Protein AF-A0A833FIY0-F1 (afdb_monomer_lite)

Foldseek 3Di:
DADDPLRHDPVSVVPDDPVVVVVSVVVSVVVVLVVLLVVLVVVLVVCQVVDDPVPR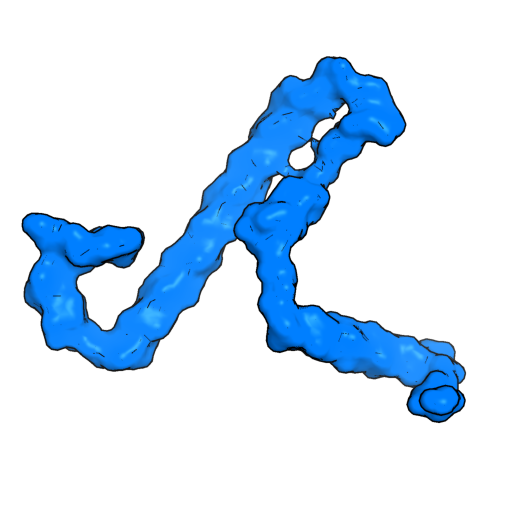DDSVVSSCVVPPDDPVNVVVVVVVVVVVCVVVPHDPDD

pLDDT: mean 89.48, std 9.87, range [48.56, 98.19]

Radius of gyration: 20.16 Å; chains: 1; bounding box: 46×44×44 Å

Sequence (94 aa):
MAYGVLNLKPWEFEELTPREFDLMCEGYEARSKEIDARLAYFFTMATNVHLKASGRIKISDIMKQLHPKTTKERKQEEEEFLREWIAEGGEAHG

Structure (mmCIF, N/CA/C/O backbone):
data_AF-A0A833FIY0-F1
#
_entry.id   AF-A0A833FIY0-F1
#
loop_
_atom_site.group_PDB
_atom_site.id
_atom_site.type_symbol
_atom_site.label_atom_id
_atom_site.label_alt_id
_atom_site.label_comp_id
_atom_site.label_asym_id
_atom_site.label_entity_id
_atom_site.label_seq_id
_atom_site.pdbx_PDB_ins_code
_atom_site.Cartn_x
_atom_site.Cartn_y
_atom_site.Cartn_z
_atom_site.occupancy
_atom_site.B_iso_or_equiv
_atom_site.auth_seq_id
_atom_site.auth_comp_id
_atom_site.auth_asym_id
_atom_site.auth_atom_id
_atom_site.pdbx_PDB_model_num
ATOM 1 N N . MET A 1 1 ? 17.877 14.234 -15.303 1.00 52.12 1 MET A N 1
ATOM 2 C CA . MET A 1 1 ? 16.435 13.926 -15.221 1.00 52.12 1 MET A CA 1
ATOM 3 C C . MET A 1 1 ? 16.320 12.474 -14.811 1.00 52.12 1 MET A C 1
ATOM 5 O O . MET A 1 1 ? 16.990 11.667 -15.436 1.00 52.12 1 MET A O 1
ATOM 9 N N . ALA A 1 2 ? 15.589 12.170 -13.741 1.00 61.44 2 ALA A N 1
ATOM 10 C CA . ALA A 1 2 ? 15.270 10.795 -13.372 1.00 61.44 2 ALA A CA 1
ATOM 11 C C . ALA A 1 2 ? 13.832 10.507 -13.819 1.00 61.44 2 ALA A C 1
ATOM 13 O O . ALA A 1 2 ? 12.964 11.370 -13.669 1.00 61.44 2 ALA A O 1
ATOM 14 N N . TYR A 1 3 ? 13.592 9.353 -14.430 1.00 66.75 3 TYR A N 1
ATOM 15 C CA . TYR A 1 3 ? 12.281 8.977 -14.938 1.00 66.75 3 TYR A CA 1
ATOM 16 C C . TYR A 1 3 ? 11.413 8.401 -13.813 1.00 66.75 3 TYR A C 1
ATOM 18 O O . TYR A 1 3 ? 11.760 7.400 -13.184 1.00 66.75 3 TYR A O 1
ATOM 26 N N . GLY A 1 4 ? 10.257 9.036 -13.601 1.00 75.12 4 GLY A N 1
ATOM 27 C CA . GLY A 1 4 ? 9.141 8.508 -12.814 1.00 75.12 4 GLY A CA 1
ATOM 28 C C . GLY A 1 4 ? 9.425 8.258 -11.329 1.00 75.12 4 GLY A C 1
ATOM 29 O O . GLY A 1 4 ? 10.388 8.752 -10.747 1.00 75.12 4 GLY A O 1
ATOM 30 N N . VAL A 1 5 ? 8.548 7.466 -10.709 1.00 81.75 5 VAL A N 1
ATOM 31 C CA . VAL A 1 5 ? 8.596 7.117 -9.275 1.00 81.75 5 VAL A CA 1
ATOM 32 C C . VAL A 1 5 ? 9.735 6.160 -8.908 1.00 81.75 5 VAL A C 1
ATOM 34 O O . VAL A 1 5 ? 10.086 6.032 -7.737 1.00 81.75 5 VAL A O 1
ATOM 37 N N . LEU A 1 6 ? 10.337 5.513 -9.909 1.00 87.00 6 LEU A N 1
ATOM 38 C CA . LEU A 1 6 ? 11.455 4.584 -9.739 1.00 87.00 6 LEU A CA 1
ATOM 39 C C . LEU A 1 6 ? 12.814 5.294 -9.653 1.00 87.00 6 LEU A C 1
ATOM 41 O O . LEU A 1 6 ? 13.805 4.658 -9.310 1.00 87.00 6 LEU A O 1
ATOM 45 N N . ASN A 1 7 ? 12.857 6.608 -9.915 1.00 88.31 7 ASN A N 1
ATOM 46 C CA . ASN A 1 7 ? 14.051 7.449 -9.808 1.00 88.31 7 ASN A CA 1
ATOM 47 C C . ASN A 1 7 ? 15.259 6.923 -10.613 1.00 88.31 7 ASN A C 1
ATOM 49 O O . ASN A 1 7 ? 16.404 7.011 -10.169 1.00 88.31 7 ASN A O 1
ATOM 53 N N . LEU A 1 8 ? 14.994 6.388 -11.806 1.00 89.31 8 LEU A N 1
ATOM 54 C CA . LEU A 1 8 ? 16.015 5.843 -12.699 1.00 89.31 8 LEU A CA 1
ATOM 55 C C . LEU A 1 8 ? 16.591 6.936 -13.585 1.00 89.31 8 LEU A C 1
ATOM 57 O O . LEU A 1 8 ? 15.855 7.767 -14.120 1.00 89.31 8 LEU A O 1
ATOM 61 N N . LYS A 1 9 ? 17.901 6.924 -13.804 1.00 90.62 9 LYS A N 1
ATOM 62 C CA . LYS A 1 9 ? 18.519 7.751 -14.843 1.00 90.62 9 LYS A CA 1
ATOM 63 C C . LYS A 1 9 ? 18.172 7.201 -16.234 1.00 90.62 9 LYS A C 1
ATOM 65 O O . LYS A 1 9 ? 17.787 6.042 -16.350 1.00 90.62 9 LYS A O 1
ATOM 70 N N . PRO A 1 10 ? 18.334 7.998 -17.306 1.00 89.25 10 PRO A N 1
ATOM 71 C CA . PRO A 1 10 ? 17.979 7.563 -18.654 1.00 89.25 10 PRO A CA 1
ATOM 72 C C . PRO A 1 10 ? 18.633 6.253 -19.088 1.00 89.25 10 PRO A C 1
ATOM 74 O O . PRO A 1 10 ? 17.936 5.343 -19.514 1.00 89.25 10 PRO A O 1
ATOM 77 N N . TRP A 1 11 ? 19.944 6.119 -18.893 1.00 90.81 11 TRP A N 1
ATOM 78 C CA . TRP A 1 11 ? 20.671 4.902 -19.262 1.00 90.81 11 TRP A CA 1
ATOM 79 C C . TRP A 1 11 ? 20.303 3.704 -18.376 1.00 90.81 11 TRP A C 1
ATOM 81 O O . TRP A 1 11 ? 20.167 2.598 -18.876 1.00 90.81 11 TRP A O 1
ATOM 91 N N . GLU A 1 12 ? 20.056 3.930 -17.080 1.00 90.31 12 GLU A N 1
ATOM 92 C CA . GLU A 1 12 ? 19.564 2.887 -16.164 1.00 90.31 12 GLU A CA 1
ATOM 93 C C . GLU A 1 12 ? 18.182 2.375 -16.592 1.00 90.31 12 GLU A C 1
ATOM 95 O O . GLU A 1 12 ? 17.858 1.220 -16.350 1.00 90.31 12 GLU A O 1
ATOM 100 N N . PHE A 1 13 ? 17.363 3.223 -17.224 1.00 89.31 13 PHE A N 1
ATOM 101 C CA . PHE A 1 13 ? 16.065 2.822 -17.753 1.00 89.31 13 PHE A CA 1
ATOM 102 C C . PHE A 1 13 ? 16.179 2.052 -19.075 1.00 89.31 13 PHE A C 1
ATOM 104 O O . PHE A 1 13 ? 15.493 1.051 -19.254 1.00 89.31 13 PHE A O 1
ATOM 111 N N . GLU A 1 14 ? 17.043 2.498 -19.989 1.00 89.94 14 GLU A N 1
ATOM 112 C CA . GLU A 1 14 ? 17.251 1.849 -21.293 1.00 89.94 14 GLU A CA 1
ATOM 113 C C . GLU A 1 14 ? 17.864 0.444 -21.178 1.00 89.94 14 GLU A C 1
ATOM 115 O O . GLU A 1 14 ? 17.597 -0.411 -22.020 1.00 89.94 14 GLU A O 1
ATOM 120 N N . GLU A 1 15 ? 18.661 0.195 -20.136 1.00 93.62 15 GLU A N 1
ATOM 121 C CA . GLU A 1 15 ? 19.320 -1.095 -19.898 1.00 93.62 15 GLU A CA 1
ATOM 122 C C . GLU A 1 15 ? 18.428 -2.135 -19.193 1.00 93.62 15 GLU A C 1
ATOM 124 O O . GLU A 1 15 ? 18.795 -3.310 -19.134 1.00 93.62 15 GLU A O 1
ATOM 129 N N . LEU A 1 16 ? 17.258 -1.746 -18.674 1.00 92.38 16 LEU A N 1
ATOM 130 C CA . LEU A 1 16 ? 16.367 -2.660 -17.956 1.00 92.38 16 LEU A CA 1
ATOM 131 C C . LEU A 1 16 ? 15.714 -3.681 -18.877 1.00 92.38 16 LEU A C 1
ATOM 133 O O . LEU A 1 16 ? 15.080 -3.353 -19.883 1.00 92.38 16 LEU A O 1
ATOM 137 N N . THR A 1 17 ? 15.731 -4.936 -18.442 1.00 94.94 17 THR A N 1
ATOM 138 C CA . THR A 1 17 ? 14.823 -5.933 -18.998 1.00 94.94 17 THR A CA 1
ATOM 139 C C . THR A 1 17 ? 13.386 -5.681 -18.521 1.00 94.94 17 THR A C 1
ATOM 141 O O . THR A 1 17 ? 13.177 -5.160 -17.419 1.00 94.94 17 THR A O 1
ATOM 144 N N . PRO A 1 18 ? 12.362 -6.122 -19.282 1.00 93.00 18 PRO A N 1
ATOM 145 C CA . PRO A 1 18 ? 10.968 -6.016 -18.845 1.00 93.00 18 PRO A CA 1
ATOM 146 C C . PRO A 1 18 ? 10.724 -6.605 -17.448 1.00 93.00 18 PRO A C 1
ATOM 148 O O . PRO A 1 18 ? 10.026 -6.015 -16.633 1.00 93.00 18 PRO A O 1
ATOM 151 N N . ARG A 1 19 ? 11.377 -7.729 -17.128 1.00 94.06 19 ARG A N 1
ATOM 152 C CA . ARG A 1 19 ? 11.231 -8.385 -15.825 1.00 94.06 19 ARG A CA 1
ATOM 153 C C . ARG A 1 19 ? 11.828 -7.575 -14.675 1.00 94.06 19 ARG A C 1
ATOM 155 O O . ARG A 1 19 ? 11.275 -7.572 -13.581 1.00 94.06 19 ARG A O 1
ATOM 162 N N . GLU A 1 20 ? 12.971 -6.931 -14.883 1.00 93.69 20 GLU A N 1
ATOM 163 C CA . GLU A 1 20 ? 13.571 -6.077 -13.852 1.00 93.69 20 GLU A CA 1
ATOM 164 C C . GLU A 1 20 ? 12.727 -4.827 -13.612 1.00 93.69 20 GLU A C 1
ATOM 166 O O . GLU A 1 20 ? 12.571 -4.406 -12.467 1.00 93.69 20 GLU A O 1
ATOM 171 N N . PHE A 1 21 ? 12.134 -4.273 -14.671 1.00 91.25 21 PHE A N 1
ATOM 172 C CA . PHE A 1 21 ? 11.184 -3.177 -14.546 1.00 91.25 21 PHE A CA 1
ATOM 173 C C . PHE A 1 21 ? 9.967 -3.573 -13.696 1.00 91.25 21 PHE A C 1
ATOM 175 O O . PHE A 1 21 ? 9.620 -2.845 -12.762 1.00 91.25 21 PHE A O 1
ATOM 182 N N . ASP A 1 22 ? 9.377 -4.745 -13.954 1.00 92.06 22 ASP A N 1
ATOM 183 C CA . ASP A 1 22 ? 8.251 -5.265 -13.167 1.00 92.06 22 ASP A CA 1
ATOM 184 C C . ASP A 1 22 ? 8.633 -5.437 -11.688 1.00 92.06 22 ASP A C 1
ATOM 186 O O . ASP A 1 22 ? 7.953 -4.920 -10.802 1.00 92.06 22 ASP A O 1
ATOM 190 N N . LEU A 1 23 ? 9.782 -6.065 -11.407 1.00 93.31 23 LEU A N 1
ATOM 191 C CA . LEU A 1 23 ? 10.282 -6.252 -10.038 1.00 93.31 23 LEU A CA 1
ATOM 192 C C . LEU A 1 23 ? 10.528 -4.924 -9.310 1.00 93.31 23 LEU A C 1
ATOM 194 O O . LEU A 1 23 ? 10.326 -4.820 -8.098 1.00 93.31 23 LEU A O 1
ATOM 198 N N . MET A 1 24 ? 10.973 -3.890 -10.025 1.00 92.12 24 MET A N 1
ATOM 199 C CA . MET A 1 24 ? 11.141 -2.567 -9.433 1.00 92.12 24 MET A CA 1
ATOM 200 C C . MET A 1 24 ? 9.813 -1.882 -9.134 1.00 92.12 24 MET A C 1
ATOM 202 O O . MET A 1 24 ? 9.715 -1.227 -8.093 1.00 92.12 24 MET A O 1
ATOM 206 N N . CYS A 1 25 ? 8.809 -2.043 -9.997 1.00 91.00 25 CYS A N 1
ATOM 207 C CA . CYS A 1 25 ? 7.450 -1.579 -9.728 1.00 91.00 25 CYS A CA 1
ATOM 208 C C . CYS A 1 25 ? 6.881 -2.268 -8.481 1.00 91.00 25 CYS A C 1
ATOM 210 O O . CYS A 1 25 ? 6.486 -1.581 -7.540 1.00 91.00 25 CYS A O 1
ATOM 212 N N . GLU A 1 26 ? 6.953 -3.600 -8.411 1.00 91.62 26 GLU A N 1
ATOM 213 C CA . GLU A 1 26 ? 6.521 -4.381 -7.242 1.00 91.62 26 GLU A CA 1
ATOM 214 C C . GLU A 1 26 ? 7.245 -3.933 -5.963 1.00 91.62 26 GLU A C 1
ATOM 216 O O . GLU A 1 26 ? 6.633 -3.691 -4.921 1.00 91.62 26 GLU A O 1
ATOM 221 N N . GLY A 1 27 ? 8.567 -3.758 -6.041 1.00 93.31 27 GLY A N 1
ATOM 222 C CA . GLY A 1 27 ? 9.368 -3.286 -4.917 1.00 93.31 27 GLY A CA 1
ATOM 223 C C . GLY A 1 27 ? 9.016 -1.858 -4.490 1.00 93.31 27 GLY A C 1
ATOM 224 O O . GLY A 1 27 ? 9.059 -1.545 -3.299 1.00 93.31 27 GLY A O 1
ATOM 225 N N . TYR A 1 28 ? 8.672 -0.978 -5.432 1.00 93.06 28 TYR A N 1
ATOM 226 C CA . TYR A 1 28 ? 8.201 0.372 -5.127 1.00 93.06 28 TYR A CA 1
ATOM 227 C C . TYR A 1 28 ? 6.850 0.344 -4.409 1.00 93.06 28 TYR A C 1
ATOM 229 O O . TYR A 1 28 ? 6.713 0.986 -3.368 1.00 93.06 28 TYR A O 1
ATOM 237 N N . GLU A 1 29 ? 5.892 -0.439 -4.903 1.00 91.69 29 GLU A N 1
ATOM 238 C CA . GLU A 1 29 ? 4.578 -0.599 -4.275 1.00 91.69 29 GLU A CA 1
ATOM 239 C C . GLU A 1 29 ? 4.698 -1.163 -2.855 1.00 91.69 29 GLU A C 1
ATOM 241 O O . GLU A 1 29 ? 4.111 -0.619 -1.915 1.00 91.69 29 GLU A O 1
ATOM 246 N N . ALA A 1 30 ? 5.532 -2.190 -2.666 1.00 93.19 30 ALA A N 1
ATOM 247 C CA . ALA A 1 30 ? 5.809 -2.764 -1.353 1.00 93.19 30 ALA A CA 1
ATOM 248 C C . ALA A 1 30 ? 6.418 -1.732 -0.388 1.00 93.19 30 ALA A C 1
ATOM 250 O O . ALA A 1 30 ? 5.997 -1.634 0.767 1.00 93.19 30 ALA A O 1
ATOM 251 N N . ARG A 1 31 ? 7.374 -0.916 -0.859 1.00 94.69 31 ARG A N 1
ATOM 252 C CA . ARG A 1 31 ? 7.954 0.173 -0.056 1.00 94.69 31 ARG A CA 1
ATOM 253 C C . ARG A 1 31 ? 6.928 1.249 0.284 1.00 94.69 31 ARG A C 1
ATOM 255 O O . ARG A 1 31 ? 6.927 1.717 1.419 1.00 94.69 31 ARG A O 1
ATOM 262 N N . SER A 1 32 ? 6.070 1.635 -0.660 1.00 94.38 32 SER A N 1
ATOM 263 C CA . SER A 1 32 ? 5.004 2.610 -0.400 1.00 94.38 32 SER A CA 1
ATOM 264 C C . SER A 1 32 ? 4.077 2.099 0.698 1.00 94.38 32 SER A C 1
ATOM 266 O O . SER A 1 32 ? 3.859 2.794 1.683 1.00 94.38 32 SER A O 1
ATOM 268 N N . LYS A 1 33 ? 3.639 0.839 0.596 1.00 95.38 33 LYS A N 1
ATOM 269 C CA . LYS A 1 33 ? 2.764 0.200 1.586 1.00 95.38 33 LYS A CA 1
ATOM 270 C C . LYS A 1 33 ? 3.378 0.151 2.989 1.00 95.38 33 LYS A C 1
ATOM 272 O O . LYS A 1 33 ? 2.677 0.373 3.972 1.00 95.38 33 LYS A O 1
ATOM 277 N N . GLU A 1 34 ? 4.679 -0.109 3.097 1.00 96.56 34 GLU A N 1
ATOM 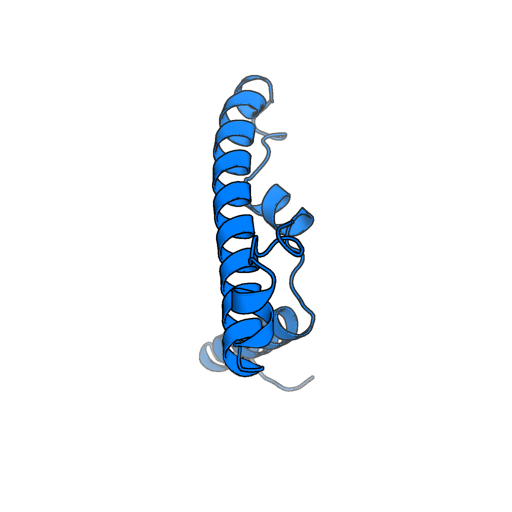278 C CA . GLU A 1 34 ? 5.409 -0.086 4.375 1.00 96.56 34 GLU A CA 1
ATOM 279 C C . GLU A 1 34 ? 5.490 1.331 4.973 1.00 96.56 34 GLU A C 1
ATOM 281 O O . GLU A 1 34 ? 5.299 1.525 6.178 1.00 96.56 34 GLU A O 1
ATOM 286 N N . ILE A 1 35 ? 5.746 2.343 4.135 1.00 97.38 35 ILE A N 1
ATOM 287 C CA . ILE A 1 35 ? 5.746 3.752 4.556 1.00 97.38 35 ILE A CA 1
ATOM 288 C C . ILE A 1 35 ? 4.355 4.147 5.057 1.00 97.38 35 ILE A C 1
ATOM 290 O O . ILE A 1 35 ? 4.235 4.698 6.154 1.00 97.38 35 ILE A O 1
ATOM 294 N N . ASP A 1 36 ? 3.314 3.811 4.302 1.00 97.94 36 ASP A N 1
ATOM 295 C CA . ASP A 1 36 ? 1.927 4.114 4.641 1.00 97.94 36 ASP A CA 1
ATOM 296 C C . ASP A 1 36 ? 1.499 3.414 5.938 1.00 97.94 36 ASP A C 1
ATOM 298 O O . ASP A 1 36 ? 0.868 4.036 6.795 1.00 97.94 36 ASP A O 1
ATOM 302 N N . ALA A 1 37 ? 1.933 2.169 6.169 1.00 97.56 37 ALA A N 1
ATOM 303 C CA . ALA A 1 37 ? 1.697 1.457 7.425 1.00 97.56 37 ALA A CA 1
ATOM 304 C C . ALA A 1 37 ? 2.334 2.171 8.628 1.00 97.56 37 ALA A C 1
ATOM 306 O O . ALA A 1 37 ? 1.700 2.336 9.677 1.00 97.56 37 ALA A O 1
ATOM 307 N N . ARG A 1 38 ? 3.576 2.644 8.477 1.00 98.19 38 ARG A N 1
ATOM 308 C CA . ARG A 1 38 ? 4.283 3.394 9.522 1.00 98.19 38 ARG A CA 1
ATOM 309 C C . ARG A 1 38 ? 3.622 4.743 9.799 1.00 98.19 38 ARG A C 1
ATOM 311 O O . ARG A 1 38 ? 3.486 5.133 10.960 1.00 98.19 38 ARG A O 1
ATOM 318 N N . LEU A 1 39 ? 3.187 5.448 8.758 1.00 98.06 39 LEU A N 1
ATOM 319 C CA . LEU A 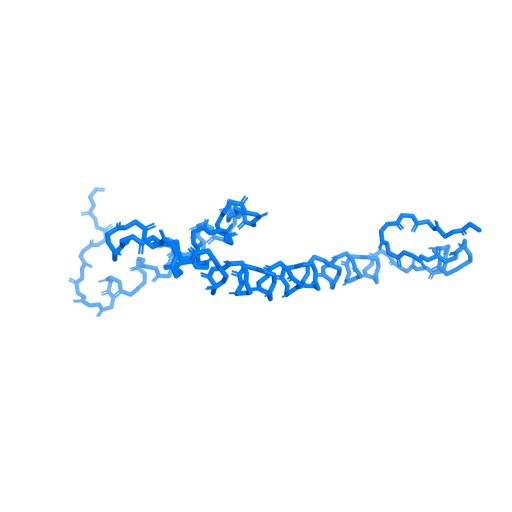1 39 ? 2.453 6.706 8.899 1.00 98.06 39 LEU A CA 1
ATOM 320 C C . LEU A 1 39 ? 1.096 6.484 9.570 1.00 98.06 39 LEU A C 1
ATOM 322 O O . LEU A 1 39 ? 0.753 7.215 10.496 1.00 98.06 39 LEU A O 1
ATOM 326 N N . ALA A 1 40 ? 0.361 5.440 9.182 1.00 98.12 40 ALA A N 1
ATOM 327 C CA . ALA A 1 40 ? -0.899 5.059 9.810 1.00 98.12 40 ALA A CA 1
ATOM 328 C C . ALA A 1 40 ? -0.714 4.707 11.296 1.00 98.12 40 ALA A C 1
ATOM 330 O O . ALA A 1 40 ? -1.538 5.089 12.130 1.00 98.12 40 ALA A O 1
ATOM 331 N N . TYR A 1 41 ? 0.387 4.044 11.663 1.00 97.88 41 TYR A N 1
ATOM 332 C CA . TYR A 1 41 ? 0.740 3.798 13.062 1.00 97.88 41 TYR A CA 1
ATOM 333 C C . TYR A 1 41 ? 0.884 5.107 13.850 1.00 97.88 41 TYR A C 1
ATOM 335 O O . TYR A 1 41 ? 0.179 5.315 14.839 1.00 97.88 41 TYR A O 1
ATOM 343 N N . PHE A 1 42 ? 1.724 6.036 13.389 1.00 98.19 42 PHE A N 1
ATOM 344 C CA . PHE A 1 42 ? 1.907 7.310 14.090 1.00 98.19 42 PHE A CA 1
ATOM 345 C C . PHE A 1 42 ? 0.641 8.172 14.101 1.00 98.19 42 PHE A C 1
ATOM 347 O O . PHE A 1 42 ? 0.318 8.765 15.131 1.00 98.19 42 PHE A O 1
ATOM 354 N N . PHE A 1 43 ? -0.110 8.201 13.000 1.00 97.69 43 PHE A N 1
ATOM 355 C CA . PHE A 1 43 ? -1.387 8.904 12.919 1.00 97.69 43 PHE A CA 1
ATOM 356 C C . PHE A 1 43 ? -2.388 8.354 13.938 1.00 97.69 43 PHE A C 1
ATOM 358 O O . PHE A 1 43 ? -2.944 9.111 14.730 1.00 97.69 43 PHE A O 1
ATOM 365 N N . THR A 1 44 ? -2.578 7.032 13.992 1.00 97.69 44 THR A N 1
ATOM 366 C CA . THR A 1 44 ? -3.507 6.423 14.957 1.00 97.69 44 THR A CA 1
ATOM 367 C C . THR A 1 44 ? -3.090 6.691 16.398 1.00 97.69 44 THR A C 1
ATOM 369 O O . THR A 1 44 ? -3.957 6.997 17.215 1.00 97.69 44 THR A O 1
ATOM 372 N N . MET A 1 45 ? -1.793 6.660 16.720 1.00 97.06 45 MET A N 1
ATOM 373 C CA . MET A 1 45 ? -1.300 7.055 18.044 1.00 97.06 45 MET A CA 1
ATOM 374 C C . MET A 1 45 ? -1.628 8.515 18.373 1.00 97.06 45 MET A C 1
ATOM 376 O O . MET A 1 45 ? -2.173 8.790 19.441 1.00 97.06 45 MET A O 1
ATOM 380 N N . ALA A 1 46 ? -1.319 9.439 17.462 1.00 97.69 46 ALA A N 1
ATOM 381 C CA . ALA A 1 46 ? -1.510 10.871 17.670 1.00 97.69 46 ALA A CA 1
ATOM 382 C C . ALA A 1 46 ? -2.992 11.271 17.735 1.00 97.69 46 ALA A C 1
ATOM 384 O O . ALA A 1 46 ? -3.357 12.176 18.477 1.00 97.69 46 ALA A O 1
ATOM 385 N N . THR A 1 47 ? -3.865 10.604 16.981 1.00 97.56 47 THR A N 1
ATOM 386 C CA . THR A 1 47 ? -5.286 10.960 16.907 1.00 97.56 47 THR A CA 1
ATOM 387 C C . THR A 1 47 ? -6.124 10.255 17.971 1.00 97.56 47 THR A C 1
ATOM 389 O O . THR A 1 47 ? -7.008 10.876 18.562 1.00 97.56 47 THR A O 1
ATOM 392 N N . ASN A 1 48 ? -5.854 8.980 18.281 1.00 98.00 48 ASN A N 1
ATOM 393 C CA . ASN A 1 48 ? -6.723 8.201 19.173 1.00 98.00 48 ASN A CA 1
ATOM 394 C C . ASN A 1 48 ? -6.738 8.699 20.624 1.00 98.00 48 ASN A C 1
ATOM 396 O O . ASN A 1 48 ? -7.688 8.395 21.345 1.00 98.00 48 ASN A O 1
ATOM 400 N N . VAL A 1 49 ? -5.737 9.474 21.057 1.00 97.00 49 VAL A N 1
ATOM 401 C CA . VAL A 1 49 ? -5.736 10.122 22.384 1.00 97.00 49 VAL A CA 1
ATOM 402 C C . VAL A 1 49 ? -6.839 11.176 22.527 1.00 97.00 49 VAL A C 1
ATOM 404 O O . VAL A 1 49 ? -7.266 11.466 23.640 1.00 97.00 49 VAL A O 1
ATOM 407 N N . HIS A 1 50 ? -7.337 11.711 21.410 1.00 97.69 50 HIS A N 1
ATOM 408 C CA . HIS A 1 50 ? -8.415 12.700 21.374 1.00 97.69 50 HIS A CA 1
ATOM 409 C C . HIS A 1 50 ? -9.801 12.075 21.159 1.00 97.69 50 HIS A C 1
ATOM 411 O O . HIS A 1 50 ? -10.805 12.786 21.145 1.00 97.69 50 HIS A O 1
ATOM 417 N N . LEU A 1 51 ? -9.879 10.751 20.991 1.00 97.25 51 LEU A N 1
ATOM 418 C CA . LEU A 1 51 ? -11.111 10.042 20.660 1.00 97.25 51 LEU A CA 1
ATOM 419 C C . LEU A 1 51 ? -11.593 9.182 21.831 1.00 97.25 51 LEU A C 1
ATOM 421 O O . LEU A 1 51 ? -10.817 8.563 22.562 1.00 97.25 51 LEU A O 1
ATOM 425 N N . LYS A 1 52 ? -12.918 9.087 21.975 1.00 96.62 52 LYS A N 1
ATOM 426 C CA . LYS A 1 52 ? -13.538 8.087 22.854 1.00 96.62 52 LYS A CA 1
ATOM 427 C C . LYS A 1 52 ? -13.221 6.685 22.333 1.00 96.62 52 LYS A C 1
ATOM 429 O O . LYS A 1 52 ? -13.059 6.492 21.131 1.00 96.62 52 LYS A O 1
ATOM 434 N N . ALA A 1 53 ? -13.204 5.693 23.224 1.00 93.75 53 ALA A N 1
ATOM 435 C CA . ALA A 1 53 ? -12.869 4.310 22.872 1.00 93.75 53 ALA A CA 1
ATOM 436 C C . ALA A 1 53 ? -13.688 3.762 21.686 1.00 93.75 53 ALA A C 1
ATOM 438 O O . ALA A 1 53 ? -13.128 3.091 20.825 1.00 93.75 53 ALA A O 1
ATOM 439 N N . SER A 1 54 ? -14.978 4.105 21.605 1.00 95.38 54 SER A N 1
ATOM 440 C CA . SER A 1 54 ? -15.882 3.693 20.523 1.00 95.38 54 SER A CA 1
ATOM 441 C C . SER A 1 54 ? -15.565 4.303 19.155 1.00 95.38 54 SER A C 1
ATOM 443 O O . SER A 1 54 ? -16.012 3.770 18.147 1.00 95.38 54 SER A O 1
ATOM 445 N N . GLY A 1 55 ? -14.821 5.410 19.108 1.00 94.75 55 GLY A N 1
ATOM 446 C CA . GLY A 1 55 ? -14.453 6.109 17.876 1.00 94.75 55 GLY A CA 1
ATOM 447 C C . GLY A 1 55 ? -12.991 5.933 17.479 1.00 94.75 55 GLY A C 1
ATOM 448 O O . GLY A 1 55 ? -12.536 6.626 16.577 1.00 94.75 55 GLY A O 1
ATOM 449 N N . ARG A 1 56 ? -12.231 5.068 18.164 1.00 96.38 56 ARG A N 1
ATOM 450 C CA . ARG A 1 56 ? -10.807 4.874 17.867 1.00 96.38 56 ARG A CA 1
ATOM 451 C C . ARG A 1 56 ? -10.611 4.320 16.462 1.00 96.38 56 ARG A C 1
ATOM 453 O O . ARG A 1 56 ? -11.233 3.334 16.074 1.00 96.38 56 ARG A O 1
ATOM 460 N N . ILE A 1 57 ? -9.678 4.929 15.749 1.00 96.88 57 ILE A N 1
ATOM 461 C CA . ILE A 1 57 ? -9.291 4.551 14.397 1.00 96.88 57 ILE A CA 1
ATOM 462 C C . ILE A 1 57 ? -8.316 3.378 14.484 1.00 96.88 57 ILE A C 1
ATOM 464 O O . ILE A 1 57 ? -7.372 3.401 15.283 1.00 96.88 57 ILE A O 1
ATOM 468 N N . LYS A 1 58 ? -8.529 2.354 13.653 1.00 96.81 58 LYS A N 1
ATOM 469 C CA . LYS A 1 58 ? -7.601 1.230 13.508 1.00 96.81 58 LYS A CA 1
ATOM 470 C C . LYS A 1 58 ? -6.710 1.444 12.293 1.00 96.81 58 LYS A C 1
ATOM 472 O O . LYS A 1 58 ? -7.165 1.901 11.248 1.00 96.81 58 LYS A O 1
ATOM 477 N N . ILE A 1 59 ? -5.453 1.023 12.411 1.00 96.50 59 ILE A N 1
ATOM 478 C CA . ILE A 1 59 ? -4.484 1.049 11.306 1.00 96.50 59 ILE A CA 1
ATOM 479 C C . ILE A 1 59 ? -5.029 0.277 10.098 1.00 96.50 59 ILE A C 1
ATOM 481 O O . ILE A 1 59 ? -4.937 0.750 8.972 1.00 96.50 59 ILE A O 1
ATOM 485 N N . SER A 1 60 ? -5.662 -0.877 10.328 1.00 95.00 60 SER A N 1
ATOM 486 C CA . SER A 1 60 ? -6.233 -1.702 9.260 1.00 95.00 60 SER A CA 1
ATOM 487 C C . SER A 1 60 ? -7.330 -0.996 8.464 1.00 95.00 60 SER A C 1
ATOM 489 O O . SER A 1 60 ? -7.456 -1.252 7.271 1.00 95.00 60 SER A O 1
ATOM 491 N N . ASP A 1 61 ? -8.098 -0.099 9.083 1.00 94.75 61 ASP A N 1
ATOM 492 C CA . ASP A 1 61 ? -9.137 0.657 8.382 1.00 94.75 61 ASP A CA 1
ATOM 493 C C . ASP A 1 61 ? -8.516 1.718 7.465 1.00 94.75 61 ASP A C 1
ATOM 495 O O . ASP A 1 61 ? -8.974 1.884 6.339 1.00 94.75 61 ASP A O 1
ATOM 499 N N . ILE A 1 62 ? -7.416 2.352 7.889 1.00 96.06 62 ILE A N 1
ATOM 500 C CA . ILE A 1 62 ? -6.625 3.265 7.047 1.00 96.06 62 ILE A CA 1
ATOM 501 C C . ILE A 1 62 ? -5.991 2.494 5.884 1.00 96.06 62 ILE A C 1
ATOM 503 O O . ILE A 1 62 ? -6.152 2.870 4.724 1.00 96.06 62 ILE A O 1
ATOM 507 N N . MET A 1 63 ? -5.319 1.377 6.176 1.00 95.94 63 MET A N 1
ATOM 508 C CA . MET A 1 63 ? -4.612 0.592 5.160 1.00 95.94 63 MET A CA 1
ATOM 509 C C . MET A 1 63 ? -5.553 0.011 4.104 1.00 95.94 63 MET A C 1
ATOM 511 O O . MET A 1 63 ? -5.181 -0.038 2.939 1.00 95.94 63 MET A O 1
ATOM 515 N N . LYS A 1 64 ? -6.783 -0.374 4.472 1.00 93.81 64 LYS A N 1
ATOM 516 C CA . LYS A 1 64 ? -7.804 -0.817 3.505 1.00 93.81 64 LYS A CA 1
ATOM 517 C C . LYS A 1 64 ? -8.223 0.283 2.527 1.00 93.81 64 LYS A C 1
ATOM 519 O O . LYS A 1 64 ? -8.631 -0.042 1.418 1.00 93.81 64 LYS A O 1
ATOM 524 N N . GLN A 1 65 ? -8.175 1.549 2.945 1.00 92.44 65 GLN A N 1
ATOM 525 C CA . GLN A 1 65 ? -8.510 2.688 2.086 1.00 92.44 65 GLN A CA 1
ATOM 526 C C . GLN A 1 65 ? -7.333 3.081 1.187 1.00 92.44 65 GLN A C 1
ATOM 528 O O . GLN A 1 65 ? -7.546 3.375 0.016 1.00 92.44 65 GLN A O 1
ATOM 533 N N . LEU A 1 66 ? -6.102 3.058 1.712 1.00 93.50 66 LEU A N 1
ATOM 534 C CA . LEU A 1 66 ? -4.894 3.395 0.945 1.00 93.50 66 LEU A CA 1
ATOM 535 C C . LEU A 1 66 ? -4.487 2.290 -0.038 1.00 93.50 66 LEU A C 1
ATOM 537 O O . LEU A 1 66 ? -4.089 2.576 -1.162 1.00 93.50 66 LEU A O 1
ATOM 541 N N . HIS A 1 67 ? -4.630 1.028 0.367 1.00 92.44 67 HIS A N 1
ATOM 542 C CA . HIS A 1 67 ? -4.310 -0.147 -0.441 1.00 92.44 67 HIS A CA 1
ATOM 543 C C . HIS A 1 67 ? -5.534 -1.066 -0.500 1.00 92.44 67 HIS A C 1
ATOM 545 O O . HIS A 1 67 ? -5.590 -2.080 0.210 1.00 92.44 67 HIS A O 1
ATOM 551 N N . PRO A 1 68 ? -6.553 -0.707 -1.301 1.00 89.56 68 PRO A N 1
ATOM 552 C CA . PRO A 1 68 ? -7.713 -1.561 -1.480 1.00 89.56 68 PRO A CA 1
ATOM 553 C C . PRO A 1 68 ? -7.273 -2.894 -2.083 1.00 89.56 68 PRO A C 1
ATOM 555 O O . PRO A 1 68 ? -6.456 -2.933 -3.003 1.00 89.56 68 PRO A O 1
ATOM 558 N N . LYS A 1 69 ? -7.837 -3.992 -1.573 1.00 85.19 69 LYS A N 1
ATOM 559 C CA . LYS A 1 69 ? -7.537 -5.329 -2.090 1.00 85.19 69 LYS A CA 1
ATOM 560 C C . LYS A 1 69 ? -7.880 -5.402 -3.570 1.00 85.19 69 LYS A C 1
ATOM 562 O O . LYS A 1 69 ? -8.995 -5.061 -3.979 1.00 85.19 69 LYS A O 1
ATOM 567 N N . THR A 1 70 ? -6.940 -5.902 -4.354 1.00 84.94 70 THR A N 1
ATOM 568 C CA . THR A 1 70 ? -7.159 -6.202 -5.764 1.00 84.94 70 THR A CA 1
ATOM 569 C C . THR A 1 70 ? -8.200 -7.311 -5.915 1.00 84.94 70 THR A C 1
ATOM 571 O O . THR A 1 70 ? -8.421 -8.125 -5.016 1.00 84.94 70 THR A O 1
ATOM 574 N N . THR A 1 71 ? -8.838 -7.399 -7.083 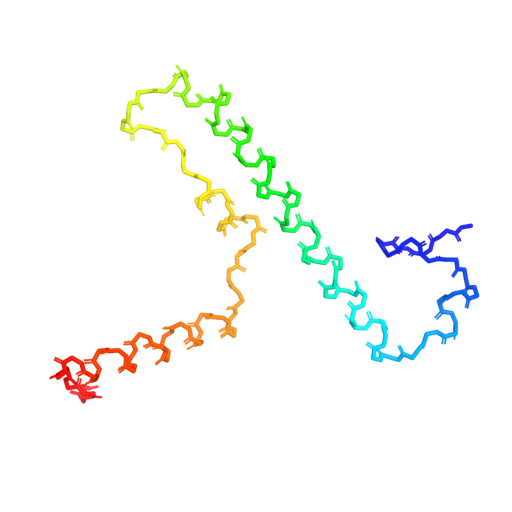1.00 81.12 71 THR A N 1
ATOM 575 C CA . THR A 1 71 ? -9.771 -8.498 -7.389 1.00 81.12 71 THR A CA 1
ATOM 576 C C . THR A 1 71 ? -9.116 -9.870 -7.219 1.00 81.12 71 THR A C 1
ATOM 578 O O . THR A 1 71 ? -9.783 -10.819 -6.820 1.00 81.12 71 THR A O 1
ATOM 581 N N . LYS A 1 72 ? -7.812 -9.975 -7.500 1.00 81.31 72 LYS A N 1
ATOM 582 C CA . LYS A 1 72 ? -7.043 -11.211 -7.344 1.00 81.31 72 LYS A CA 1
ATOM 583 C C . LYS A 1 72 ? -6.876 -11.592 -5.872 1.00 81.31 72 LYS A C 1
ATOM 585 O O . LYS A 1 72 ? -7.185 -12.721 -5.522 1.00 81.31 72 LYS A O 1
ATOM 590 N N . GLU A 1 73 ? -6.458 -10.653 -5.025 1.00 83.50 73 GLU A N 1
ATOM 59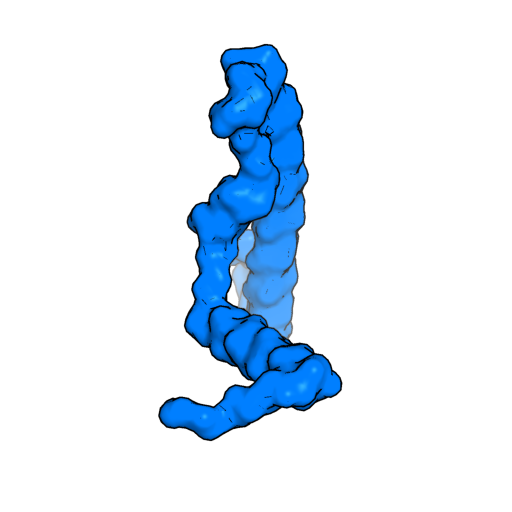1 C CA . GLU A 1 73 ? -6.306 -10.893 -3.581 1.00 83.50 73 GLU A CA 1
ATOM 592 C C . GLU A 1 73 ? -7.643 -11.260 -2.927 1.00 83.50 73 GLU A C 1
ATOM 594 O O . GLU A 1 73 ? -7.693 -12.152 -2.090 1.00 83.50 73 GLU A O 1
ATOM 599 N N . ARG A 1 74 ? -8.748 -10.629 -3.350 1.00 83.06 74 ARG A N 1
ATOM 600 C CA . ARG A 1 74 ? -10.090 -10.966 -2.844 1.00 83.06 74 ARG A CA 1
ATOM 601 C C . ARG A 1 74 ? -10.485 -12.402 -3.182 1.00 83.06 74 ARG A C 1
ATOM 603 O O . ARG A 1 74 ? -10.963 -13.107 -2.306 1.00 83.06 74 ARG A O 1
ATOM 610 N N . LYS A 1 75 ? -10.238 -12.843 -4.420 1.00 84.06 75 LYS A N 1
ATOM 611 C CA . LYS A 1 75 ? -10.492 -14.233 -4.829 1.00 84.06 75 LYS A CA 1
ATOM 612 C C . LYS A 1 75 ? -9.629 -15.228 -4.059 1.00 84.06 75 LYS A C 1
ATOM 614 O O . LYS A 1 75 ? -10.129 -16.268 -3.661 1.00 84.06 75 LYS A O 1
ATOM 619 N N . GLN A 1 76 ? -8.357 -14.905 -3.831 1.00 86.56 76 GLN A N 1
ATOM 620 C CA . GLN A 1 76 ? -7.459 -15.767 -3.059 1.00 86.56 76 GLN A CA 1
ATOM 621 C C . GLN A 1 76 ? -7.936 -15.928 -1.612 1.00 86.56 76 GLN A C 1
ATOM 623 O O . GLN A 1 76 ? -7.976 -17.045 -1.115 1.00 86.56 76 GLN A O 1
ATOM 628 N N . GLU A 1 77 ? -8.370 -14.847 -0.964 1.00 84.88 77 GLU A N 1
ATOM 629 C CA . GLU A 1 77 ? -8.950 -14.930 0.381 1.00 84.88 77 GLU A CA 1
ATOM 630 C C . GLU A 1 77 ? -10.273 -15.698 0.415 1.00 84.88 77 GLU A C 1
ATOM 632 O O . GLU A 1 77 ? -10.518 -16.438 1.360 1.00 84.88 77 GLU A O 1
ATOM 637 N N . GLU A 1 78 ? -11.131 -15.542 -0.598 1.00 85.81 78 GLU A N 1
ATOM 638 C CA . GLU A 1 78 ? -12.364 -16.329 -0.726 1.00 85.81 78 GLU A CA 1
ATOM 639 C C . GLU A 1 78 ? -12.051 -17.826 -0.876 1.00 85.81 78 GLU A C 1
ATOM 641 O O . GLU A 1 78 ? -12.682 -18.657 -0.227 1.00 85.81 78 GLU A O 1
ATOM 646 N N . GLU A 1 79 ? -11.051 -18.177 -1.686 1.00 89.50 79 GLU A N 1
ATOM 647 C CA . GLU A 1 79 ? -10.586 -19.554 -1.867 1.00 89.50 79 GLU A CA 1
ATOM 648 C C . GLU A 1 79 ? -9.963 -20.135 -0.587 1.00 89.50 79 GLU A C 1
ATOM 650 O O . GLU A 1 79 ? -10.218 -21.294 -0.252 1.00 89.50 79 GLU A O 1
ATOM 655 N N . GLU A 1 80 ? -9.163 -19.350 0.140 1.00 89.38 80 GLU A N 1
ATOM 656 C CA . GLU A 1 80 ? -8.587 -19.740 1.432 1.00 89.38 80 GLU A CA 1
ATOM 657 C C . GLU A 1 80 ? -9.674 -19.929 2.491 1.00 89.38 80 GLU A C 1
ATOM 659 O O . GLU A 1 80 ? -9.709 -20.970 3.145 1.00 89.38 80 GLU A O 1
ATOM 664 N N . PHE A 1 81 ? -10.621 -18.994 2.584 1.00 89.12 81 PHE A N 1
ATOM 665 C CA . PHE A 1 81 ? -11.773 -19.098 3.475 1.00 89.12 81 PHE A CA 1
ATOM 666 C C . PHE A 1 81 ? -12.609 -20.347 3.179 1.00 89.12 81 PHE A C 1
ATOM 668 O O . PHE A 1 81 ? -12.945 -21.094 4.093 1.00 89.12 81 PHE A O 1
ATOM 675 N N . LEU A 1 82 ? -12.919 -20.615 1.906 1.00 88.50 82 LEU A N 1
ATOM 676 C CA . LEU A 1 82 ? -13.656 -21.817 1.506 1.00 88.50 82 LEU A CA 1
ATOM 677 C C . LEU A 1 82 ? -12.884 -23.092 1.854 1.00 88.50 82 LEU A C 1
ATOM 679 O O . LEU A 1 82 ? -13.484 -24.077 2.280 1.00 88.50 82 LEU A O 1
ATOM 683 N N . ARG A 1 83 ? -11.556 -23.087 1.701 1.00 90.44 83 ARG A N 1
ATOM 684 C CA . ARG A 1 83 ? -10.708 -24.224 2.073 1.00 90.44 83 ARG A CA 1
ATOM 685 C C . ARG A 1 83 ? -10.743 -24.484 3.578 1.00 90.44 83 ARG A C 1
ATOM 687 O O . ARG A 1 83 ? -10.883 -25.639 3.972 1.00 90.44 83 ARG A O 1
ATOM 694 N N . GLU A 1 84 ? -10.615 -23.442 4.396 1.00 88.69 84 GLU A N 1
ATOM 695 C CA . GLU A 1 84 ? -10.710 -23.541 5.858 1.00 88.69 84 GLU A CA 1
ATOM 696 C C . GLU A 1 84 ? -12.106 -24.006 6.292 1.00 88.69 84 GLU A C 1
ATOM 698 O O . GLU A 1 84 ? -12.228 -24.960 7.056 1.00 88.69 84 GLU A O 1
ATOM 703 N N . TRP A 1 85 ? -13.158 -23.426 5.712 1.00 86.50 85 TRP A N 1
ATOM 704 C CA . TRP A 1 85 ? -14.550 -23.797 5.967 1.00 86.50 85 TRP A CA 1
ATOM 705 C C . TRP A 1 85 ? -14.840 -25.272 5.662 1.00 86.50 85 TRP A C 1
ATOM 707 O O . TRP A 1 85 ? -15.455 -25.973 6.465 1.00 86.50 85 TRP A O 1
ATOM 717 N N . ILE A 1 86 ? -14.359 -25.774 4.519 1.00 88.62 86 ILE A N 1
ATOM 718 C CA . ILE A 1 86 ? -14.485 -27.191 4.151 1.00 88.62 86 ILE A CA 1
ATOM 719 C C . ILE A 1 86 ? -13.693 -28.076 5.124 1.00 88.62 86 ILE A C 1
ATOM 721 O O . ILE A 1 86 ? -14.173 -29.141 5.512 1.00 88.62 86 ILE A O 1
ATOM 725 N N . ALA A 1 87 ? -12.495 -27.653 5.543 1.00 86.94 87 ALA A N 1
ATOM 726 C CA . ALA A 1 87 ? -11.676 -28.402 6.498 1.00 86.94 87 ALA A CA 1
ATOM 727 C C . ALA A 1 87 ? -12.335 -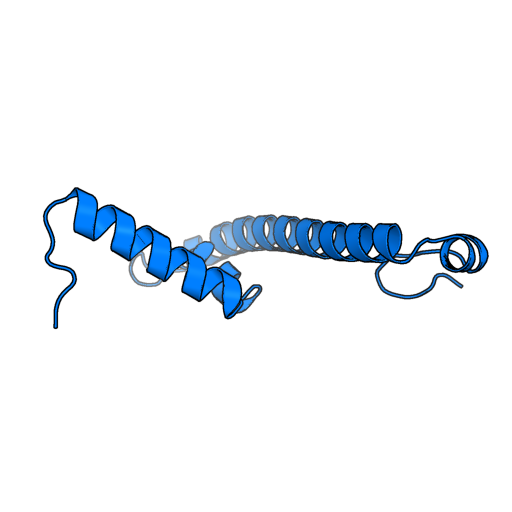28.521 7.885 1.00 86.94 87 ALA A C 1
ATOM 729 O O . ALA A 1 87 ? -12.157 -29.533 8.561 1.00 86.94 87 ALA A O 1
ATOM 730 N N . GLU A 1 88 ? -13.135 -27.531 8.282 1.00 88.69 88 GLU A N 1
ATOM 731 C CA . GLU A 1 88 ? -13.929 -27.539 9.518 1.00 88.69 88 GLU A CA 1
ATOM 732 C C . GLU A 1 88 ? -15.264 -28.301 9.391 1.00 88.69 88 GLU A C 1
ATOM 734 O O . GLU A 1 88 ? -16.028 -28.383 10.354 1.00 88.69 88 GLU A O 1
ATOM 739 N N . GLY A 1 89 ? -15.533 -28.922 8.235 1.00 82.56 89 GLY A N 1
ATOM 740 C CA . GLY A 1 89 ? -16.723 -29.743 7.999 1.00 82.56 89 GLY A CA 1
ATOM 741 C C . GLY A 1 89 ? -17.922 -28.980 7.436 1.00 82.56 89 GLY A C 1
ATOM 742 O O . GLY A 1 89 ? -19.040 -29.491 7.482 1.00 82.56 89 GLY A O 1
ATOM 743 N N . GLY A 1 90 ? -17.716 -27.773 6.908 1.00 78.44 90 GLY A N 1
ATOM 744 C CA . GLY A 1 90 ? -18.739 -27.029 6.181 1.00 78.44 90 GLY A CA 1
ATOM 745 C C . GLY A 1 90 ? -19.042 -27.632 4.803 1.00 78.44 90 GLY A C 1
ATOM 746 O O . GLY A 1 90 ? -18.139 -28.046 4.074 1.00 78.44 90 GLY A O 1
ATOM 747 N N . GLU A 1 91 ? -20.319 -27.669 4.415 1.00 76.19 91 GLU A N 1
ATOM 748 C CA . GLU A 1 91 ? -20.735 -28.155 3.093 1.00 76.19 91 GLU A CA 1
ATOM 749 C C . GLU A 1 91 ? -20.481 -27.098 2.004 1.00 76.19 91 GLU A C 1
ATOM 751 O O . GLU A 1 91 ? -20.814 -25.925 2.166 1.00 76.19 91 GLU A O 1
ATOM 756 N N . ALA A 1 92 ? -19.902 -27.519 0.874 1.00 65.25 92 ALA A N 1
ATOM 757 C CA . ALA A 1 92 ? -19.572 -26.653 -0.266 1.00 65.25 92 ALA A CA 1
ATOM 758 C C . ALA A 1 92 ? -20.733 -26.466 -1.268 1.00 65.25 92 ALA A C 1
ATOM 760 O O . ALA A 1 92 ? -20.537 -25.889 -2.338 1.00 65.25 92 ALA A O 1
ATOM 761 N N . HIS A 1 93 ? -21.927 -26.983 -0.957 1.00 54.47 93 HIS A N 1
ATOM 762 C CA . HIS A 1 93 ? -23.064 -27.025 -1.873 1.00 54.47 93 HIS A CA 1
ATOM 763 C C . HIS A 1 93 ? -24.233 -26.165 -1.381 1.00 54.47 93 HIS A C 1
ATOM 765 O O . HIS A 1 93 ? -24.904 -26.503 -0.409 1.00 54.47 93 HIS A O 1
ATOM 771 N N . GLY A 1 94 ? -24.487 -25.084 -2.119 1.00 48.56 94 GLY A N 1
ATOM 772 C CA . GLY A 1 94 ? -25.721 -24.301 -2.146 1.00 48.56 94 GLY A CA 1
ATOM 773 C C . GLY A 1 94 ? -25.913 -23.736 -3.543 1.00 48.56 94 GLY A C 1
ATOM 774 O O . GLY A 1 94 ? -24.983 -23.038 -4.002 1.00 48.56 94 GLY A O 1
#

Secondary structure (DSSP, 8-state):
--BTTTTB-HHHHHT--HHHHHHHHHHHHHHHHHHHHHHHHHHHHHHHTTS-GGGPPPHHHHHHHHSPPPHHHHHHHHHHHHHHHHHTT-----

Organism: NCBI:txid1502943